Protein AF-A0A9D7MLZ5-F1 (afdb_monomer_lite)

Secondary structure (DSSP, 8-state):
-EETTTTEE-----S--S-HHHHHHHHHHHHTT-TT-S--S--EE-TTT-PEE----EEEEE--TTS-HHHHHHHHHHTTPEEEEE-TTSTTEEEEEPPTT-GGGTT-

Structure (mmCIF, N/CA/C/O backbone):
data_AF-A0A9D7MLZ5-F1
#
_entry.id   AF-A0A9D7MLZ5-F1
#
loop_
_atom_site.group_PDB
_atom_site.id
_atom_site.type_symbol
_atom_site.label_atom_id
_atom_site.label_alt_id
_atom_site.label_comp_id
_atom_site.label_asym_id
_atom_site.label_entity_id
_atom_site.label_seq_id
_atom_site.pdbx_PDB_ins_code
_atom_site.Cartn_x
_atom_site.Cartn_y
_atom_site.Cartn_z
_atom_site.occupancy
_atom_site.B_iso_or_equiv
_atom_site.auth_seq_id
_atom_site.auth_comp_id
_atom_site.auth_asym_id
_atom_site.auth_atom_id
_atom_site.pdbx_PDB_model_num
ATOM 1 N N . MET A 1 1 ? 0.425 -5.225 -22.824 1.00 50.81 1 MET A N 1
ATOM 2 C CA . MET A 1 1 ? -0.663 -5.894 -22.080 1.00 50.81 1 MET A CA 1
ATOM 3 C C . MET A 1 1 ? -1.179 -4.872 -21.093 1.00 50.81 1 MET A C 1
ATOM 5 O O . MET A 1 1 ? -0.361 -4.287 -20.392 1.00 50.81 1 MET A O 1
ATOM 9 N N . GLU A 1 2 ? -2.472 -4.584 -21.123 1.00 52.22 2 GLU A N 1
ATOM 10 C CA . GLU A 1 2 ? -3.115 -3.697 -20.148 1.00 52.22 2 GLU A CA 1
ATOM 11 C C . GLU A 1 2 ? -3.572 -4.543 -18.962 1.00 52.22 2 GLU A C 1
ATOM 13 O O . GLU A 1 2 ? -4.065 -5.657 -19.156 1.00 52.22 2 GLU A O 1
ATOM 18 N N . ILE A 1 3 ? -3.351 -4.050 -17.745 1.00 54.03 3 ILE A N 1
ATOM 19 C CA . ILE A 1 3 ? -3.884 -4.668 -16.530 1.00 54.03 3 ILE A CA 1
ATOM 20 C C . ILE A 1 3 ? -5.210 -3.943 -16.243 1.00 54.03 3 ILE A C 1
ATOM 22 O O . ILE A 1 3 ? -5.160 -2.762 -15.922 1.00 54.03 3 ILE A O 1
ATOM 26 N N . PRO A 1 4 ? -6.385 -4.586 -16.385 1.00 47.94 4 PRO A N 1
ATOM 27 C CA . PRO A 1 4 ? -7.675 -3.880 -16.434 1.00 47.94 4 PRO A CA 1
ATOM 28 C C . PRO A 1 4 ? -8.020 -3.050 -15.187 1.00 47.94 4 PRO A C 1
ATOM 30 O O . PRO A 1 4 ? -8.768 -2.084 -15.288 1.00 47.94 4 PRO A O 1
ATOM 33 N N . ASP A 1 5 ? -7.466 -3.412 -14.026 1.00 48.44 5 ASP A N 1
ATOM 34 C CA . ASP A 1 5 ? -7.883 -2.872 -12.723 1.00 48.44 5 ASP A CA 1
ATOM 35 C C . ASP A 1 5 ? -6.926 -1.821 -12.135 1.00 48.44 5 ASP A C 1
ATOM 37 O O . ASP A 1 5 ? -7.168 -1.268 -11.063 1.00 48.44 5 ASP A O 1
ATOM 41 N N . VAL A 1 6 ? -5.822 -1.532 -12.822 1.00 51.00 6 VAL A N 1
ATOM 42 C CA . VAL A 1 6 ? -4.857 -0.492 -12.453 1.00 51.00 6 VAL A CA 1
ATOM 43 C C . VAL A 1 6 ? -4.355 0.114 -13.751 1.00 51.00 6 VAL A C 1
ATOM 45 O O . VAL A 1 6 ? -3.840 -0.634 -14.568 1.00 51.00 6 VAL A O 1
ATOM 48 N N . ASP A 1 7 ? -4.514 1.426 -13.952 1.00 58.03 7 ASP A N 1
ATOM 49 C CA . ASP A 1 7 ? -4.090 2.182 -15.149 1.00 58.03 7 ASP A CA 1
ATOM 50 C C . ASP A 1 7 ? -2.571 2.045 -15.401 1.00 58.03 7 ASP A C 1
ATOM 52 O O . ASP A 1 7 ? -1.748 2.895 -15.061 1.00 58.03 7 ASP A O 1
ATOM 56 N N . VAL A 1 8 ? -2.178 0.866 -15.878 1.00 62.41 8 VAL A N 1
ATOM 57 C CA . VAL A 1 8 ? -0.818 0.346 -15.936 1.00 62.41 8 VAL A CA 1
ATOM 58 C C . VAL A 1 8 ? -0.660 -0.308 -17.295 1.00 62.41 8 VAL A C 1
ATOM 60 O O . VAL A 1 8 ? -1.263 -1.337 -17.612 1.00 62.41 8 VAL A O 1
ATOM 63 N N . THR A 1 9 ? 0.217 0.285 -18.096 1.00 65.81 9 THR A N 1
ATOM 64 C CA . THR A 1 9 ? 0.587 -0.240 -19.407 1.00 65.81 9 THR A CA 1
ATOM 65 C C . THR A 1 9 ? 1.874 -1.050 -19.295 1.00 65.81 9 THR A C 1
ATOM 67 O O . THR A 1 9 ? 2.931 -0.513 -18.962 1.00 65.81 9 THR A O 1
ATOM 70 N N . VAL A 1 10 ? 1.818 -2.346 -19.621 1.00 70.06 10 VAL A N 1
ATOM 71 C CA . VAL A 1 10 ? 3.016 -3.193 -19.718 1.00 70.06 10 VAL A CA 1
ATOM 72 C C . VAL A 1 10 ? 3.505 -3.225 -21.164 1.00 70.06 10 VAL A C 1
ATOM 74 O O . VAL A 1 10 ? 2.848 -3.798 -22.045 1.00 70.06 10 VAL A O 1
ATOM 77 N N . LEU A 1 11 ? 4.684 -2.644 -21.394 1.00 72.69 11 LEU A N 1
ATOM 78 C CA . LEU A 1 11 ? 5.380 -2.644 -22.681 1.00 72.69 11 LEU A CA 1
ATOM 79 C C . LEU A 1 11 ? 6.455 -3.736 -22.707 1.00 72.69 11 LEU A C 1
ATOM 81 O O . LEU A 1 11 ? 7.248 -3.868 -21.775 1.00 72.69 11 LEU A O 1
ATOM 85 N N . LYS A 1 12 ? 6.500 -4.513 -23.793 1.00 72.44 12 LYS A N 1
ATOM 86 C CA . LYS A 1 12 ? 7.502 -5.563 -24.014 1.00 72.44 12 LYS A CA 1
ATOM 87 C C . LYS A 1 12 ? 8.358 -5.203 -25.220 1.00 72.44 12 LYS A C 1
ATOM 89 O O . LYS A 1 12 ? 7.834 -4.846 -26.272 1.00 72.44 12 LYS A O 1
ATOM 94 N N . VAL A 1 13 ? 9.675 -5.325 -25.081 1.00 76.94 13 VAL A N 1
ATOM 95 C CA . VAL A 1 13 ? 10.593 -5.131 -26.207 1.00 76.94 13 VAL A CA 1
ATOM 96 C C . VAL A 1 13 ? 10.519 -6.356 -27.118 1.00 76.94 13 VAL A C 1
ATOM 98 O O . VAL A 1 13 ? 10.807 -7.467 -26.683 1.00 76.94 13 VAL A O 1
ATOM 101 N N . ASN A 1 14 ? 10.123 -6.149 -28.376 1.00 68.44 14 ASN A N 1
ATOM 102 C CA . ASN A 1 14 ? 9.865 -7.215 -29.352 1.00 68.44 14 ASN A CA 1
ATOM 103 C C . ASN A 1 14 ? 11.011 -7.375 -30.374 1.00 68.44 14 ASN A C 1
ATOM 105 O O . ASN A 1 14 ? 10.776 -7.567 -31.564 1.00 68.44 14 ASN A O 1
ATOM 109 N N . LYS A 1 15 ? 12.261 -7.220 -29.922 1.00 75.44 15 LYS A N 1
ATOM 110 C CA . LYS A 1 15 ? 13.471 -7.430 -30.732 1.00 75.44 15 LYS A CA 1
ATOM 111 C C . LYS A 1 15 ? 14.245 -8.632 -30.205 1.00 75.44 15 LYS A C 1
ATOM 113 O O . LYS A 1 15 ? 14.333 -8.813 -28.991 1.00 75.44 15 LYS A O 1
ATOM 118 N N . ASP A 1 16 ? 14.860 -9.390 -31.110 1.00 71.50 16 ASP A N 1
ATOM 119 C CA . ASP A 1 16 ? 15.898 -10.353 -30.744 1.00 71.50 16 ASP A CA 1
ATOM 120 C C . ASP A 1 16 ? 17.139 -9.588 -30.286 1.00 71.50 16 ASP A C 1
ATOM 122 O O . ASP A 1 16 ? 17.936 -9.080 -31.076 1.00 71.50 16 ASP A O 1
ATOM 126 N N . ILE A 1 17 ? 17.254 -9.440 -28.971 1.00 76.44 17 ILE A N 1
ATOM 127 C CA . ILE A 1 17 ? 18.408 -8.828 -28.327 1.00 76.44 17 ILE A CA 1
ATOM 128 C C . ILE A 1 17 ? 19.415 -9.938 -28.038 1.00 76.44 17 ILE A C 1
ATOM 130 O O . ILE A 1 17 ? 19.097 -10.868 -27.293 1.00 76.44 17 ILE A O 1
ATOM 134 N N . LYS A 1 18 ? 20.627 -9.815 -28.600 1.00 73.75 18 LYS A N 1
ATOM 135 C CA . LYS A 1 18 ? 21.757 -10.718 -28.318 1.00 73.75 18 LYS A CA 1
ATOM 136 C C . LYS A 1 18 ? 22.046 -10.794 -26.816 1.00 73.75 18 LYS A C 1
ATOM 138 O O . LYS A 1 18 ? 22.015 -11.882 -26.254 1.00 73.75 18 LYS A O 1
ATOM 143 N N . ASP A 1 19 ? 22.202 -9.637 -26.173 1.00 81.75 19 ASP A N 1
ATOM 144 C CA . ASP A 1 19 ? 22.486 -9.519 -24.740 1.00 81.75 19 ASP A CA 1
ATOM 145 C C . ASP A 1 19 ? 21.310 -8.910 -23.971 1.00 81.75 19 ASP A C 1
ATOM 147 O O . ASP A 1 19 ? 21.244 -7.718 -23.667 1.00 81.75 19 ASP A O 1
ATOM 151 N N . LYS A 1 20 ? 20.337 -9.768 -23.639 1.00 81.00 20 LYS A N 1
ATOM 152 C CA . LYS A 1 20 ? 19.111 -9.391 -22.906 1.00 81.00 20 LYS A CA 1
ATOM 153 C C . LYS A 1 20 ? 19.393 -8.710 -21.561 1.00 81.00 20 LYS A C 1
ATOM 155 O O . LYS A 1 20 ? 18.605 -7.872 -21.129 1.00 81.00 20 LYS A O 1
ATOM 160 N N . LEU A 1 21 ? 20.478 -9.092 -20.884 1.00 79.62 21 LEU A N 1
ATOM 161 C CA . LEU A 1 21 ? 20.857 -8.536 -19.582 1.00 79.62 21 LEU A CA 1
ATOM 162 C C . LEU A 1 21 ? 21.360 -7.096 -19.701 1.00 79.62 21 LEU A C 1
ATOM 164 O O . LEU A 1 21 ? 20.894 -6.239 -18.953 1.00 79.62 21 LEU A O 1
ATOM 168 N N . GLU A 1 22 ? 22.254 -6.843 -20.655 1.00 83.69 22 GLU A N 1
ATOM 169 C CA . GLU A 1 22 ? 22.836 -5.523 -20.901 1.00 83.69 22 GLU A CA 1
ATOM 170 C C . GLU A 1 22 ? 21.757 -4.542 -21.361 1.00 83.69 22 GLU A C 1
ATOM 172 O O . GLU A 1 22 ? 21.533 -3.524 -20.712 1.00 83.69 22 GLU A O 1
ATOM 177 N N . ALA A 1 23 ? 20.948 -4.926 -22.353 1.00 84.00 23 ALA A N 1
ATOM 178 C CA . ALA A 1 23 ? 19.853 -4.080 -22.823 1.00 84.00 23 ALA A CA 1
ATOM 179 C C . ALA A 1 23 ? 18.818 -3.760 -21.729 1.00 84.00 23 ALA A C 1
ATOM 181 O O . ALA A 1 23 ? 18.271 -2.656 -21.687 1.00 84.00 23 ALA A O 1
ATOM 182 N N . ARG A 1 24 ? 18.543 -4.708 -20.819 1.00 83.81 24 ARG A N 1
ATOM 183 C CA . ARG A 1 24 ? 17.679 -4.469 -19.652 1.00 83.81 24 ARG A CA 1
ATOM 184 C C . ARG A 1 24 ? 18.302 -3.445 -18.705 1.00 83.81 24 ARG A C 1
ATOM 186 O O . ARG A 1 24 ? 17.595 -2.579 -18.188 1.00 83.81 24 ARG A O 1
ATOM 193 N N . ASP A 1 25 ? 19.592 -3.581 -18.414 1.00 84.25 25 ASP A N 1
ATOM 194 C CA . ASP A 1 25 ? 20.284 -2.712 -17.465 1.00 84.25 25 ASP A CA 1
ATOM 195 C C . ASP A 1 25 ? 20.502 -1.298 -18.025 1.00 84.25 25 ASP A C 1
ATOM 197 O O . ASP A 1 25 ? 20.321 -0.330 -17.278 1.00 84.25 25 ASP A O 1
ATOM 201 N N . ASP A 1 26 ? 20.722 -1.167 -19.331 1.00 86.75 26 ASP A N 1
ATOM 202 C CA . ASP A 1 26 ? 20.752 0.111 -20.046 1.00 86.75 26 ASP A CA 1
ATOM 203 C C . ASP A 1 26 ? 19.387 0.794 -20.043 1.00 86.75 26 ASP A C 1
ATOM 205 O O . ASP A 1 26 ? 19.274 1.955 -19.643 1.00 86.75 26 ASP A O 1
ATOM 209 N N . ALA A 1 27 ? 18.324 0.065 -20.405 1.00 85.69 27 ALA A N 1
ATOM 210 C CA . ALA A 1 27 ? 16.962 0.592 -20.375 1.00 85.69 27 ALA A CA 1
ATOM 211 C C . ALA A 1 27 ? 16.597 1.089 -18.971 1.00 85.69 27 ALA A C 1
ATOM 213 O O . ALA A 1 27 ? 16.124 2.211 -18.804 1.00 85.69 27 ALA A O 1
ATOM 214 N N . ARG A 1 28 ? 16.895 0.298 -17.935 1.00 85.94 28 ARG A N 1
ATOM 215 C CA . ARG A 1 28 ? 16.677 0.693 -16.538 1.00 85.94 28 ARG A CA 1
ATOM 216 C C . ARG A 1 28 ? 17.477 1.939 -16.155 1.00 85.94 28 ARG A C 1
ATOM 218 O O . ARG A 1 28 ? 16.963 2.779 -15.423 1.00 85.94 28 ARG A O 1
ATOM 225 N N . THR A 1 29 ? 18.723 2.057 -16.605 1.00 86.44 29 THR A N 1
ATOM 226 C CA . THR A 1 29 ? 19.582 3.210 -16.293 1.00 86.44 29 THR A CA 1
ATOM 227 C C . THR A 1 29 ? 19.080 4.482 -16.966 1.00 86.44 29 THR A C 1
ATOM 229 O O . THR A 1 29 ? 19.085 5.537 -16.336 1.00 86.44 29 THR A O 1
ATOM 232 N N . SER A 1 30 ? 18.604 4.384 -18.206 1.00 88.38 30 SER A N 1
ATOM 233 C CA . SER A 1 30 ? 17.989 5.500 -18.926 1.00 88.38 30 SER A CA 1
ATOM 234 C C . SER A 1 30 ? 16.669 5.926 -18.284 1.00 88.38 30 SER A C 1
ATOM 236 O O . SER A 1 30 ? 16.519 7.094 -17.947 1.00 88.38 30 SER A O 1
ATOM 238 N N . LEU A 1 31 ? 15.767 4.983 -17.988 1.00 86.56 31 LEU A N 1
ATOM 239 C CA . LEU A 1 31 ? 14.467 5.274 -17.365 1.00 86.56 31 LEU A CA 1
ATOM 240 C C . LEU A 1 31 ? 14.597 5.903 -15.968 1.00 86.56 31 LEU A C 1
ATOM 242 O O . LEU A 1 31 ? 13.769 6.712 -15.577 1.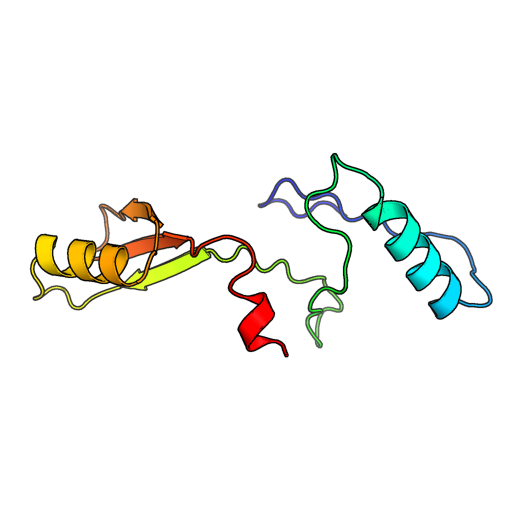00 86.56 31 LEU A O 1
ATOM 246 N N . LYS A 1 32 ? 15.656 5.590 -15.213 1.00 83.62 32 LYS A N 1
ATOM 247 C CA . LYS A 1 32 ? 15.928 6.238 -13.916 1.00 83.62 32 LYS A CA 1
ATOM 248 C C . LYS A 1 32 ? 16.254 7.731 -14.008 1.00 83.62 32 LYS A C 1
ATOM 250 O O . LYS A 1 32 ? 16.254 8.394 -12.975 1.00 83.62 32 LYS A O 1
ATOM 255 N N . LYS A 1 33 ? 16.611 8.236 -15.191 1.00 88.25 33 LYS A N 1
ATOM 256 C CA . LYS A 1 33 ? 16.932 9.656 -15.402 1.00 88.25 33 LYS A CA 1
ATOM 257 C C . LYS A 1 33 ? 15.688 10.494 -15.698 1.00 88.25 33 LYS A C 1
ATOM 259 O O . LYS A 1 33 ? 15.755 11.713 -15.574 1.00 88.25 33 LYS A O 1
ATOM 264 N N . GLU A 1 34 ? 14.581 9.856 -16.065 1.00 88.25 34 GLU A N 1
ATOM 265 C CA . GLU A 1 34 ? 13.328 10.535 -16.381 1.00 88.25 34 GLU A CA 1
ATOM 266 C C . GLU A 1 34 ? 12.624 10.973 -15.095 1.00 88.25 34 GLU A C 1
ATOM 268 O O . GLU A 1 34 ? 12.263 10.145 -14.260 1.00 88.25 34 GLU A O 1
ATOM 273 N N . GLN A 1 35 ? 12.409 12.279 -14.934 1.00 79.00 35 GLN A N 1
ATOM 274 C CA . GLN A 1 35 ? 11.799 12.836 -13.718 1.00 79.00 35 GLN A CA 1
ATOM 275 C C . GLN A 1 35 ? 10.311 12.490 -13.585 1.00 79.00 35 GLN A C 1
ATOM 277 O O . GLN A 1 35 ? 9.783 12.446 -12.476 1.00 79.00 35 GLN A O 1
ATOM 282 N N . GLU A 1 36 ? 9.636 12.229 -14.705 1.00 79.00 36 GLU A N 1
ATOM 283 C CA . GLU A 1 36 ? 8.216 11.866 -14.728 1.00 79.00 36 GLU A CA 1
ATOM 284 C C . 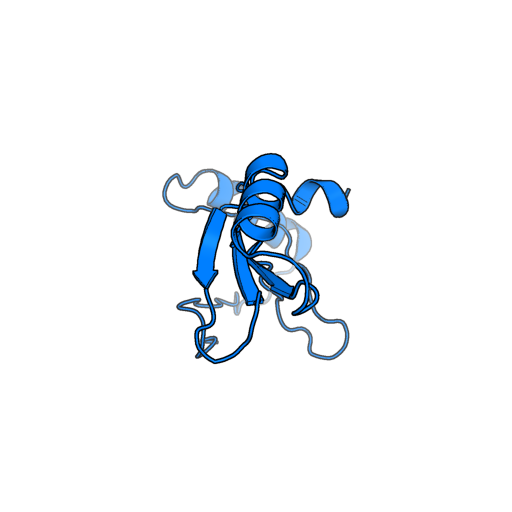GLU A 1 36 ? 7.981 10.401 -14.328 1.00 79.00 36 GLU A C 1
ATOM 286 O O . GLU A 1 36 ? 6.873 10.020 -13.940 1.00 79.00 36 GLU A O 1
ATOM 291 N N . LEU A 1 37 ? 9.024 9.563 -14.372 1.00 72.25 37 LEU A N 1
ATOM 292 C CA . LEU A 1 37 ? 8.931 8.163 -13.981 1.00 72.25 37 LEU A CA 1
ATOM 293 C C . LEU A 1 37 ? 9.095 8.013 -12.471 1.00 72.25 37 LEU A C 1
ATOM 295 O O . LEU A 1 37 ? 10.189 8.094 -11.919 1.00 72.25 37 LEU A O 1
ATOM 299 N N . LYS A 1 38 ? 7.986 7.682 -11.802 1.00 67.06 38 LYS A N 1
ATOM 300 C CA . LYS A 1 38 ? 7.971 7.401 -10.358 1.00 67.06 38 LYS A CA 1
ATOM 301 C C . LYS A 1 38 ? 8.844 6.205 -9.965 1.00 67.06 38 LYS A C 1
ATOM 303 O O . LYS A 1 38 ? 9.360 6.164 -8.852 1.00 67.06 38 LYS A O 1
ATOM 308 N N . PHE A 1 39 ? 9.000 5.217 -10.850 1.00 70.56 39 PHE A N 1
ATOM 309 C CA . PHE A 1 39 ? 9.782 4.016 -10.564 1.00 70.56 39 PHE A CA 1
ATOM 310 C C . PHE A 1 39 ? 10.389 3.391 -11.826 1.00 70.56 39 PHE A C 1
ATOM 312 O O . PHE A 1 39 ? 9.689 3.097 -12.791 1.00 70.56 39 PHE A O 1
ATOM 319 N N . ALA A 1 40 ? 11.693 3.103 -11.774 1.00 78.12 40 ALA A N 1
ATOM 320 C CA . ALA A 1 40 ? 12.423 2.340 -12.785 1.00 78.12 40 ALA A CA 1
ATOM 321 C C . ALA A 1 40 ? 13.356 1.324 -12.102 1.00 78.12 40 ALA A C 1
ATOM 323 O O . ALA A 1 40 ? 14.447 1.652 -11.617 1.00 78.12 40 ALA A O 1
ATOM 324 N N . GLY A 1 41 ? 12.924 0.063 -12.029 1.00 75.38 41 GLY A N 1
ATOM 325 C CA . GLY A 1 41 ? 13.588 -0.937 -11.198 1.00 75.38 41 GLY A CA 1
ATOM 326 C C . GLY A 1 41 ? 13.226 -2.381 -11.517 1.00 75.38 41 GLY A C 1
ATOM 327 O O . GLY A 1 41 ? 12.616 -2.690 -12.535 1.00 75.38 41 GLY A O 1
ATOM 328 N N . ARG A 1 42 ? 13.673 -3.282 -10.639 1.00 75.69 42 ARG A N 1
ATOM 329 C CA . ARG A 1 42 ? 13.290 -4.696 -10.687 1.00 75.69 42 ARG A CA 1
ATOM 330 C C . ARG A 1 42 ? 11.949 -4.843 -9.980 1.00 75.69 42 ARG A C 1
ATOM 332 O O . ARG A 1 42 ? 11.758 -4.240 -8.928 1.00 75.69 42 ARG A O 1
ATOM 339 N N . VAL A 1 43 ? 11.065 -5.641 -10.557 1.00 73.94 43 VAL A N 1
ATOM 340 C CA . VAL A 1 43 ? 9.753 -5.961 -9.991 1.00 73.94 43 VAL A CA 1
ATOM 341 C C . VAL A 1 43 ? 9.711 -7.429 -9.593 1.00 73.94 43 VAL A C 1
ATOM 343 O O . VAL A 1 43 ? 10.504 -8.235 -10.088 1.00 73.94 43 VAL A O 1
ATOM 346 N N . LEU A 1 44 ? 8.801 -7.767 -8.685 1.00 70.75 44 LEU A N 1
ATOM 347 C CA . LEU A 1 44 ? 8.497 -9.159 -8.388 1.00 70.75 44 LEU A CA 1
ATOM 348 C C . LEU A 1 44 ? 7.745 -9.751 -9.587 1.00 70.75 44 LEU A C 1
ATOM 350 O O . LEU A 1 44 ? 6.893 -9.087 -10.174 1.00 70.75 44 LEU A O 1
ATOM 354 N N . SER A 1 45 ? 8.081 -10.982 -9.958 1.00 70.94 45 SER A N 1
ATOM 355 C CA . SER A 1 45 ? 7.329 -11.765 -10.941 1.00 70.94 45 SER A CA 1
ATOM 356 C C . SER A 1 45 ? 6.752 -12.973 -10.225 1.00 70.94 45 SER A C 1
ATOM 358 O O . SER A 1 45 ? 7.449 -13.598 -9.414 1.00 70.94 45 SER A O 1
ATOM 360 N N . ASP A 1 46 ? 5.486 -13.282 -10.490 1.00 73.81 46 ASP A N 1
ATOM 361 C CA . ASP A 1 46 ? 4.919 -14.539 -10.024 1.00 73.81 46 ASP A CA 1
ATOM 362 C C . ASP A 1 46 ? 5.585 -15.715 -10.756 1.00 73.81 46 ASP A C 1
ATOM 364 O O . ASP A 1 46 ? 5.688 -15.732 -11.984 1.00 73.81 46 ASP A O 1
ATOM 368 N N . LYS A 1 47 ? 6.034 -16.720 -9.997 1.00 68.31 47 LYS A N 1
ATOM 369 C CA . LYS A 1 47 ? 6.781 -17.866 -10.539 1.00 68.31 47 LYS A CA 1
ATOM 370 C C . LYS A 1 47 ? 5.921 -18.773 -11.424 1.00 68.31 47 LYS A C 1
ATOM 372 O O . LYS A 1 47 ? 6.489 -19.537 -12.199 1.00 68.31 47 LYS A O 1
ATOM 377 N N . GLY A 1 48 ? 4.593 -18.726 -11.286 1.00 72.00 48 GLY A N 1
ATOM 378 C CA . GLY A 1 48 ? 3.665 -19.543 -12.070 1.00 72.00 48 GLY A CA 1
ATOM 379 C C . GLY A 1 48 ? 3.201 -18.872 -13.362 1.00 72.00 48 GLY A C 1
ATOM 380 O O . GLY A 1 48 ? 3.116 -19.536 -14.392 1.00 72.00 48 GLY A O 1
ATOM 381 N N . ALA A 1 49 ? 2.916 -17.569 -13.315 1.00 67.00 49 ALA A N 1
ATOM 382 C CA . ALA A 1 49 ? 2.290 -16.845 -14.422 1.00 67.00 49 ALA A CA 1
ATOM 383 C C . ALA A 1 49 ? 3.244 -15.961 -15.253 1.00 67.00 49 ALA A C 1
ATOM 385 O O . ALA A 1 49 ? 2.782 -15.313 -16.192 1.00 67.00 49 ALA A O 1
ATOM 386 N N . ASP A 1 50 ? 4.533 -15.869 -14.883 1.00 65.81 50 ASP A N 1
ATOM 387 C CA . ASP A 1 50 ? 5.527 -14.925 -15.449 1.00 65.81 50 ASP A CA 1
ATOM 388 C C . ASP A 1 50 ? 4.976 -13.493 -15.605 1.00 65.81 50 ASP A C 1
ATOM 390 O O . ASP A 1 50 ? 5.286 -12.746 -16.535 1.00 65.81 50 ASP A O 1
ATOM 394 N N . SER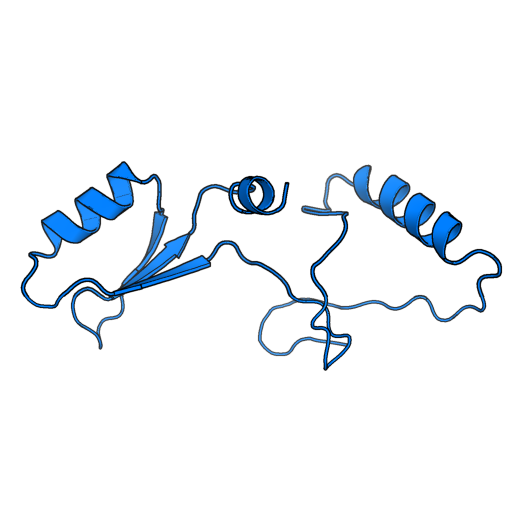 A 1 51 ? 4.072 -13.134 -14.695 1.00 69.00 51 SER A N 1
ATOM 395 C CA . SER A 1 51 ? 3.328 -11.886 -14.727 1.00 69.00 51 SER A CA 1
ATOM 396 C C . SER A 1 51 ? 3.929 -10.926 -13.705 1.00 69.00 51 SER A C 1
ATOM 398 O O . SER A 1 51 ? 4.180 -11.328 -12.561 1.00 69.00 51 SER A O 1
ATOM 400 N N . PRO A 1 52 ? 4.176 -9.661 -14.087 1.00 68.75 52 PRO A N 1
ATOM 401 C CA . PRO A 1 52 ? 4.725 -8.678 -13.170 1.00 68.75 52 PRO A CA 1
ATOM 402 C C . PRO A 1 52 ? 3.725 -8.398 -12.047 1.00 68.75 52 PRO A C 1
ATOM 404 O O . PRO A 1 52 ? 2.555 -8.115 -12.296 1.00 68.75 52 PRO A O 1
ATOM 407 N N . VAL A 1 53 ? 4.203 -8.442 -10.807 1.00 70.50 53 VAL A N 1
ATOM 408 C CA . VAL A 1 53 ? 3.422 -8.107 -9.617 1.00 70.50 53 VAL A CA 1
ATOM 409 C C . VAL A 1 53 ? 3.776 -6.689 -9.183 1.00 70.50 53 VAL A C 1
ATOM 411 O O . VAL A 1 53 ? 4.921 -6.399 -8.823 1.00 70.50 53 VAL A O 1
ATOM 414 N N . LEU A 1 54 ? 2.782 -5.800 -9.201 1.00 69.31 54 LEU A N 1
ATOM 415 C CA . LEU A 1 54 ? 2.920 -4.432 -8.715 1.00 69.31 54 LEU A CA 1
ATOM 416 C C . LEU A 1 54 ? 2.556 -4.366 -7.228 1.00 69.31 54 LEU A C 1
ATOM 418 O O . LEU A 1 54 ? 1.398 -4.524 -6.847 1.00 69.31 54 LEU A O 1
ATOM 422 N N . TYR A 1 55 ? 3.550 -4.100 -6.382 1.00 68.94 55 TYR A N 1
ATOM 423 C CA . TYR A 1 55 ? 3.323 -3.826 -4.966 1.00 68.94 55 TYR A CA 1
ATOM 424 C C . TYR A 1 55 ? 2.941 -2.353 -4.788 1.00 68.94 55 TYR A C 1
ATOM 426 O O . TYR A 1 55 ? 3.769 -1.467 -4.978 1.00 68.94 55 TYR A O 1
ATOM 434 N N . THR A 1 56 ? 1.682 -2.088 -4.442 1.00 70.25 56 THR A N 1
ATOM 435 C CA . THR A 1 56 ? 1.129 -0.723 -4.325 1.00 70.25 56 THR A CA 1
ATOM 436 C C . THR A 1 56 ? 1.307 -0.102 -2.938 1.00 70.25 56 THR A C 1
ATOM 438 O O . THR A 1 56 ? 0.793 0.985 -2.688 1.00 70.25 56 THR A O 1
ATOM 441 N N . GLU A 1 57 ? 1.988 -0.801 -2.022 1.00 73.94 57 GLU A N 1
ATOM 442 C CA . GLU A 1 57 ? 2.136 -0.437 -0.600 1.00 73.94 57 GLU A CA 1
ATOM 443 C C . GLU A 1 57 ? 0.797 -0.182 0.131 1.00 73.94 57 GLU A C 1
ATOM 445 O O . GLU A 1 57 ? 0.766 0.374 1.233 1.00 73.94 57 GLU A O 1
ATOM 450 N N . ASN A 1 58 ? -0.313 -0.616 -0.474 1.00 83.38 58 ASN A N 1
ATOM 451 C CA . ASN A 1 58 ? -1.647 -0.582 0.102 1.00 83.38 58 ASN A CA 1
ATOM 452 C C . ASN A 1 58 ? -1.872 -1.839 0.937 1.00 83.38 58 ASN A C 1
ATOM 454 O O . ASN A 1 58 ? -1.553 -2.951 0.514 1.00 83.38 58 ASN A O 1
ATOM 458 N N . ILE A 1 59 ? -2.447 -1.658 2.119 1.00 88.56 59 ILE A N 1
ATOM 459 C CA . ILE A 1 59 ? -2.656 -2.716 3.097 1.00 88.56 59 ILE A CA 1
ATOM 460 C C . ILE A 1 59 ? -4.124 -2.702 3.495 1.00 88.56 59 ILE A C 1
ATOM 462 O O . ILE A 1 59 ? -4.668 -1.669 3.888 1.00 88.56 59 ILE A O 1
ATOM 466 N N . PHE A 1 60 ? -4.758 -3.866 3.421 1.00 92.44 60 PHE A N 1
ATOM 467 C CA . PHE A 1 60 ? -6.041 -4.085 4.065 1.00 92.44 60 PHE A CA 1
ATOM 468 C C . PHE A 1 60 ? -5.812 -4.486 5.525 1.00 92.44 60 PHE A C 1
ATOM 470 O O . PHE A 1 60 ? -5.092 -5.448 5.800 1.00 92.44 60 PHE A O 1
ATOM 477 N N . ILE A 1 61 ? -6.415 -3.758 6.465 1.00 94.56 61 ILE A N 1
ATOM 478 C CA . ILE A 1 61 ? -6.325 -4.040 7.900 1.00 94.56 61 ILE A CA 1
ATOM 479 C C . ILE A 1 61 ? -7.731 -4.177 8.468 1.00 94.56 61 ILE A C 1
ATOM 481 O O . ILE A 1 61 ? -8.541 -3.256 8.375 1.00 94.56 61 ILE A O 1
ATOM 485 N N . LYS A 1 62 ? -7.986 -5.308 9.127 1.00 96.19 62 LYS A N 1
ATOM 486 C CA . LYS A 1 62 ? -9.188 -5.537 9.926 1.00 96.19 62 LYS A CA 1
ATOM 487 C C . LYS A 1 62 ? -8.806 -5.705 11.390 1.00 96.19 62 LYS A C 1
ATOM 489 O O . LYS A 1 62 ? -8.099 -6.649 11.741 1.00 96.19 62 LYS A O 1
ATOM 494 N N . PHE A 1 63 ? -9.289 -4.809 12.244 1.00 96.19 63 PHE A N 1
ATOM 495 C CA . PHE A 1 63 ? -9.207 -4.998 13.689 1.00 96.19 63 PHE A CA 1
ATOM 496 C C . PHE A 1 63 ? -10.414 -5.794 14.184 1.00 96.19 63 PHE A C 1
ATOM 498 O O . PHE A 1 63 ? -11.456 -5.849 13.538 1.00 96.19 63 PHE A O 1
ATOM 505 N N . THR A 1 64 ? -10.287 -6.388 15.367 1.00 95.94 64 THR A N 1
ATOM 506 C CA . THR A 1 64 ? -11.405 -7.051 16.042 1.00 95.94 64 THR A CA 1
ATOM 507 C C . THR A 1 64 ? -12.564 -6.077 16.263 1.00 95.94 64 THR A C 1
ATOM 509 O O . THR A 1 64 ? -12.360 -4.969 16.761 1.00 95.94 64 THR A O 1
ATOM 512 N N . ASP A 1 65 ? -13.792 -6.522 15.994 1.00 95.06 65 ASP A N 1
ATOM 513 C CA . ASP A 1 65 ? -15.017 -5.708 16.069 1.00 95.06 65 ASP A CA 1
ATOM 514 C C . ASP A 1 65 ? -15.278 -5.089 17.458 1.00 95.06 65 ASP A C 1
ATOM 516 O O . ASP A 1 65 ? -15.981 -4.093 17.588 1.00 95.06 65 ASP A O 1
ATOM 520 N N . LYS A 1 66 ? -14.692 -5.661 18.520 1.00 95.31 66 LYS A N 1
ATOM 521 C CA . LYS A 1 66 ? -14.838 -5.192 19.911 1.00 95.31 66 LYS A CA 1
ATOM 522 C C . LYS A 1 66 ? -13.985 -3.966 20.250 1.00 95.31 66 LYS A C 1
ATOM 524 O O . LYS A 1 66 ? -14.158 -3.381 21.31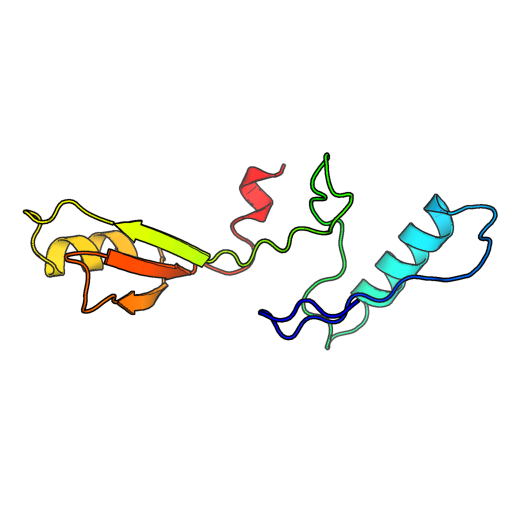8 1.00 95.31 66 LYS A O 1
ATOM 529 N N . ILE A 1 67 ? -13.014 -3.622 19.407 1.00 96.12 67 ILE A N 1
ATOM 530 C CA . ILE A 1 67 ? -12.122 -2.486 19.646 1.00 96.12 67 ILE A CA 1
ATOM 531 C C . ILE A 1 67 ? -12.841 -1.205 19.231 1.00 96.12 67 ILE A C 1
ATOM 533 O O . ILE A 1 67 ? -13.495 -1.156 18.192 1.00 96.12 67 ILE A O 1
ATOM 537 N N . LYS A 1 68 ? -12.725 -0.158 20.051 1.00 95.94 68 LYS A N 1
ATOM 538 C CA . LYS A 1 68 ? -13.281 1.151 19.707 1.00 95.94 68 LYS A CA 1
ATOM 539 C C . LYS A 1 68 ? -12.564 1.728 18.491 1.00 95.94 68 LYS A C 1
ATOM 541 O O . LYS A 1 68 ? -11.335 1.689 18.423 1.00 95.94 68 LYS A O 1
ATOM 546 N N . GLN A 1 69 ? -13.330 2.333 17.592 1.00 93.31 69 GLN A N 1
ATOM 547 C CA . GLN A 1 69 ? -12.815 2.913 16.357 1.00 93.31 69 GLN A CA 1
ATOM 548 C C . GLN A 1 69 ? -11.693 3.933 16.610 1.00 93.31 69 GLN A C 1
ATOM 550 O O . GLN A 1 69 ? -10.682 3.909 15.910 1.00 93.31 69 GLN A O 1
ATOM 555 N N . GLU A 1 70 ? -11.808 4.764 17.655 1.00 95.62 70 GLU A N 1
ATOM 556 C CA . GLU A 1 70 ? -10.772 5.757 17.975 1.00 95.62 70 GLU A CA 1
ATOM 557 C C . GLU A 1 70 ? -9.423 5.101 18.307 1.00 95.62 70 GLU A C 1
ATOM 559 O O . GLU A 1 70 ? -8.358 5.649 18.023 1.00 95.62 70 GLU A O 1
ATOM 564 N N . VAL A 1 71 ? -9.451 3.902 18.899 1.00 96.69 71 VAL A N 1
ATOM 565 C CA . VAL A 1 71 ? -8.241 3.137 19.217 1.00 96.69 71 VAL A CA 1
ATOM 566 C C . VAL A 1 71 ? -7.618 2.573 17.944 1.00 96.69 71 VAL A C 1
ATOM 568 O O . VAL A 1 71 ? -6.400 2.655 17.792 1.00 96.69 71 VAL A O 1
ATOM 571 N N . CYS A 1 72 ? -8.430 2.046 17.023 1.00 96.25 72 CYS A N 1
ATOM 572 C CA . CYS A 1 72 ? -7.963 1.569 15.720 1.00 96.25 72 CYS A CA 1
ATOM 573 C C . CYS A 1 72 ? -7.262 2.689 14.944 1.00 96.25 72 CYS A C 1
ATOM 575 O O . CYS A 1 72 ? -6.111 2.537 14.540 1.00 96.25 72 CYS A O 1
ATOM 577 N N . GLU A 1 73 ? -7.916 3.841 14.800 1.00 95.69 73 GLU A N 1
ATOM 578 C CA . GLU A 1 73 ? -7.379 4.982 14.050 1.00 95.69 73 GLU A CA 1
ATOM 579 C C . GLU A 1 73 ? -6.120 5.564 14.700 1.00 95.69 73 GLU A C 1
ATOM 581 O O . GLU A 1 73 ? -5.172 5.928 14.000 1.00 95.69 73 GLU A O 1
ATOM 586 N N . ARG A 1 74 ? -6.048 5.568 16.038 1.00 97.00 74 ARG A N 1
ATOM 587 C CA . ARG A 1 74 ? -4.823 5.936 16.759 1.00 97.00 74 ARG A CA 1
ATOM 588 C C . ARG A 1 74 ? -3.662 4.998 16.430 1.00 97.00 74 ARG A C 1
ATOM 590 O O . ARG A 1 74 ? -2.574 5.489 16.146 1.00 97.00 74 ARG A O 1
ATOM 597 N N . ILE A 1 75 ? -3.881 3.680 16.422 1.00 96.19 75 ILE A N 1
ATOM 598 C CA . ILE A 1 75 ? -2.836 2.699 16.079 1.00 96.19 75 ILE A CA 1
ATOM 599 C C . ILE A 1 75 ? -2.344 2.918 14.645 1.00 96.19 75 ILE A C 1
ATOM 601 O O . ILE A 1 75 ? -1.137 2.923 14.404 1.00 96.19 75 ILE A O 1
ATOM 605 N N . LEU A 1 76 ? -3.258 3.126 13.692 1.00 94.81 76 LEU A N 1
ATOM 606 C CA . LEU A 1 76 ? -2.894 3.390 12.297 1.00 94.81 76 LEU A CA 1
ATOM 607 C C . LEU A 1 76 ? -2.019 4.647 12.187 1.00 94.81 76 LEU A C 1
ATOM 609 O O . LEU A 1 76 ? -0.958 4.613 11.561 1.00 94.81 76 LEU A O 1
ATOM 613 N N . LYS A 1 77 ? -2.403 5.720 12.887 1.00 94.44 77 LYS A N 1
ATOM 614 C CA . LYS A 1 77 ? -1.635 6.968 12.943 1.00 94.44 77 LYS A CA 1
ATOM 615 C C . LYS A 1 77 ? -0.248 6.779 13.564 1.00 94.44 77 LYS A C 1
ATOM 617 O O . LYS A 1 77 ? 0.734 7.235 12.990 1.00 94.44 77 LYS A O 1
ATOM 622 N N . GLU A 1 78 ? -0.144 6.081 14.695 1.00 94.94 78 GLU A N 1
ATOM 623 C CA . GLU A 1 78 ? 1.134 5.788 15.370 1.00 94.94 78 GLU A CA 1
ATO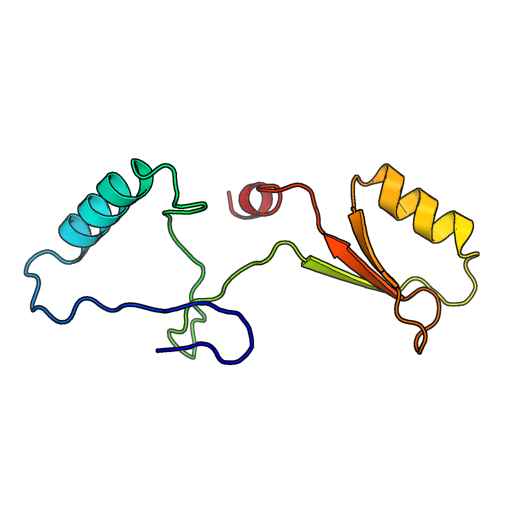M 624 C C . GLU A 1 78 ? 2.095 4.968 14.498 1.00 94.94 78 GLU A C 1
ATOM 626 O O . GLU A 1 78 ? 3.314 5.048 14.656 1.00 94.94 78 GLU A O 1
ATOM 631 N N . LYS A 1 79 ? 1.558 4.180 13.560 1.00 91.69 79 LYS A N 1
ATOM 632 C CA . LYS A 1 79 ? 2.338 3.396 12.595 1.00 91.69 79 LYS A CA 1
ATOM 633 C C . LYS A 1 79 ? 2.605 4.122 11.278 1.00 91.69 79 LYS A C 1
ATOM 635 O O . LYS A 1 79 ? 3.190 3.516 10.385 1.00 91.69 79 LYS A O 1
ATOM 640 N N . ASN A 1 80 ? 2.252 5.405 11.169 1.00 91.06 80 ASN A N 1
ATOM 641 C CA . ASN A 1 80 ? 2.375 6.200 9.943 1.00 91.06 80 ASN A CA 1
ATOM 642 C C . ASN A 1 80 ? 1.640 5.566 8.747 1.00 91.06 80 ASN A C 1
ATOM 644 O O . ASN A 1 80 ? 2.133 5.596 7.619 1.00 91.06 80 ASN A O 1
ATOM 648 N N . LEU A 1 81 ? 0.472 4.969 9.003 1.00 92.94 81 LEU A N 1
ATOM 649 C CA . LEU A 1 81 ? -0.410 4.421 7.977 1.00 92.94 81 LEU A CA 1
ATOM 650 C C . LEU A 1 81 ? -1.514 5.437 7.679 1.00 92.94 81 LEU A C 1
ATOM 652 O O . LEU A 1 81 ? -2.311 5.778 8.555 1.00 92.94 81 LEU A O 1
ATOM 656 N N . ALA A 1 82 ? -1.561 5.924 6.443 1.00 93.12 82 ALA A N 1
ATOM 657 C CA . ALA A 1 82 ? -2.601 6.838 5.994 1.00 93.12 82 ALA A CA 1
ATOM 658 C C . ALA A 1 82 ? -3.861 6.049 5.626 1.00 93.12 82 ALA A C 1
ATOM 660 O O . ALA A 1 82 ? -3.794 5.114 4.831 1.00 93.12 82 ALA A O 1
ATOM 661 N N . ILE A 1 83 ? -5.010 6.419 6.191 1.00 93.81 83 ILE A N 1
ATOM 662 C CA . ILE A 1 83 ? -6.297 5.800 5.854 1.00 93.81 83 ILE A CA 1
ATOM 663 C C . ILE A 1 83 ? -6.730 6.319 4.483 1.00 93.81 83 ILE A C 1
ATOM 665 O O . ILE A 1 83 ? -6.947 7.517 4.323 1.00 93.81 83 ILE A O 1
ATOM 669 N N . LYS A 1 84 ? -6.840 5.415 3.505 1.00 91.00 84 LYS A N 1
ATOM 670 C CA . LYS A 1 84 ? -7.359 5.719 2.165 1.00 91.00 84 LYS A CA 1
ATOM 671 C C . LYS A 1 84 ? -8.867 5.556 2.115 1.00 91.00 84 LYS A C 1
ATOM 673 O O . LYS A 1 84 ? -9.560 6.398 1.561 1.00 91.00 84 LYS A O 1
ATOM 678 N N . GLU A 1 85 ? -9.355 4.487 2.730 1.00 93.31 85 GLU A N 1
ATOM 679 C CA . GLU A 1 85 ? -10.772 4.166 2.765 1.00 93.31 85 GLU A CA 1
ATOM 680 C C . GLU A 1 85 ? -11.096 3.403 4.049 1.00 93.31 85 GLU A C 1
ATOM 682 O O . GLU A 1 85 ? -10.341 2.530 4.489 1.00 93.31 85 GLU A O 1
ATOM 687 N N . LYS A 1 86 ? -12.237 3.729 4.652 1.00 93.75 86 LYS A N 1
ATOM 688 C CA . LYS A 1 86 ? -12.838 2.943 5.726 1.00 93.75 86 LYS A CA 1
ATOM 689 C C . LYS A 1 86 ? -14.017 2.181 5.133 1.00 93.75 86 LYS A C 1
ATOM 691 O O . LYS A 1 86 ? -14.894 2.796 4.538 1.00 93.75 86 LYS A O 1
ATOM 696 N N . LEU A 1 87 ? -14.055 0.866 5.325 1.00 92.06 87 LEU A N 1
ATOM 697 C CA . LEU A 1 87 ? -15.120 0.041 4.765 1.00 92.06 87 LEU A CA 1
ATOM 698 C C . LEU A 1 87 ? -16.385 0.163 5.612 1.00 92.06 87 LEU A C 1
ATOM 700 O O . LEU A 1 87 ? -16.431 -0.302 6.747 1.00 92.06 87 LEU A O 1
ATOM 704 N N . GLU A 1 88 ? -17.432 0.765 5.057 1.00 89.50 88 GLU A N 1
ATOM 705 C CA . GLU A 1 88 ? -18.702 0.961 5.772 1.00 89.50 88 GLU A CA 1
ATOM 706 C C . GLU A 1 88 ? -19.436 -0.357 6.041 1.00 89.50 88 GLU A C 1
ATOM 708 O O . GLU A 1 88 ? -20.120 -0.507 7.051 1.00 89.50 88 GLU A O 1
ATOM 713 N N . TYR A 1 89 ? -19.245 -1.344 5.166 1.00 90.50 89 TYR A N 1
ATOM 714 C CA . TYR A 1 89 ? -19.872 -2.660 5.267 1.00 90.50 89 TYR A CA 1
ATOM 715 C C . TYR A 1 89 ? -19.133 -3.630 6.203 1.00 90.50 89 TYR A C 1
ATOM 717 O O . TYR A 1 89 ? -19.611 -4.742 6.429 1.00 90.50 89 TYR A O 1
ATOM 725 N N . ALA A 1 90 ? -17.965 -3.253 6.739 1.00 91.62 90 ALA A N 1
ATOM 726 C CA . ALA A 1 90 ? -17.157 -4.116 7.595 1.00 91.62 90 ALA A CA 1
ATOM 727 C C . ALA A 1 90 ? -16.602 -3.349 8.805 1.00 91.62 90 ALA A C 1
ATOM 729 O O . ALA A 1 90 ? -15.804 -2.421 8.677 1.00 91.62 90 ALA A O 1
ATOM 730 N N . VAL A 1 91 ? -16.990 -3.777 10.011 1.00 94.31 91 VAL A N 1
ATOM 731 C CA . VAL A 1 91 ? -16.563 -3.137 11.265 1.00 94.31 91 VAL A CA 1
ATOM 732 C C . VAL A 1 91 ? -15.035 -3.136 11.369 1.00 94.31 91 VAL A C 1
ATOM 734 O O . VAL A 1 91 ? -14.373 -4.121 11.035 1.00 94.31 91 VAL A O 1
ATOM 737 N N . ASN A 1 92 ? -14.484 -1.997 11.801 1.00 95.75 92 ASN A N 1
ATOM 738 C CA . ASN A 1 92 ? -13.054 -1.769 12.014 1.00 95.75 92 ASN A CA 1
ATOM 739 C C . ASN A 1 92 ? -12.148 -2.249 10.863 1.00 95.75 92 ASN A C 1
ATOM 741 O O . ASN A 1 92 ? -11.054 -2.772 11.100 1.00 95.75 92 ASN A O 1
ATOM 745 N N . SER A 1 93 ? -12.612 -2.088 9.624 1.00 97.12 93 SER A N 1
ATOM 746 C CA . SER A 1 93 ? -11.904 -2.515 8.419 1.00 97.12 93 SER A CA 1
ATOM 747 C C . SER A 1 93 ? -11.486 -1.309 7.579 1.00 97.12 93 SER A C 1
ATOM 749 O O . SER A 1 93 ? -12.287 -0.413 7.310 1.00 97.12 93 SER A O 1
ATOM 751 N N . TYR A 1 94 ? -10.217 -1.284 7.177 1.00 95.38 94 TYR A N 1
ATOM 752 C CA . TYR A 1 94 ? -9.574 -0.124 6.567 1.00 95.38 94 TYR A CA 1
ATOM 753 C C . TYR A 1 94 ? -8.678 -0.549 5.405 1.00 95.38 94 TYR A C 1
ATOM 755 O O . TYR A 1 94 ? -7.900 -1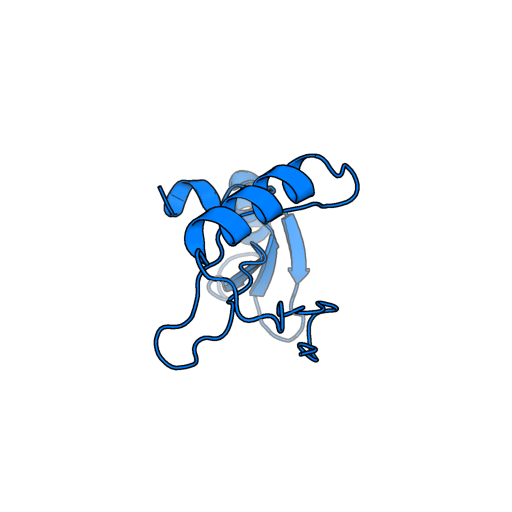.496 5.532 1.00 95.38 94 TYR A O 1
ATOM 763 N N . PHE A 1 95 ? -8.724 0.204 4.309 1.00 93.62 95 PHE A N 1
ATOM 764 C CA . PHE A 1 95 ? -7.629 0.263 3.350 1.00 93.62 95 PHE A CA 1
ATOM 765 C C . PHE A 1 95 ? -6.717 1.423 3.726 1.00 93.62 95 PHE A C 1
ATOM 767 O O . PHE A 1 95 ? -7.139 2.581 3.799 1.00 93.62 95 PHE A O 1
ATOM 774 N N . VAL A 1 96 ? -5.451 1.108 3.971 1.00 93.31 96 VAL A N 1
ATOM 775 C CA . VAL A 1 96 ? -4.433 2.083 4.356 1.00 93.31 96 VAL A CA 1
ATOM 776 C C . VAL A 1 96 ? -3.250 2.029 3.402 1.00 93.31 96 VAL A C 1
ATOM 778 O O . VAL A 1 96 ? -3.020 1.018 2.744 1.00 93.31 96 VAL A O 1
ATOM 781 N N . SER A 1 97 ? -2.472 3.101 3.341 1.00 89.19 97 SER A N 1
ATOM 782 C CA . SER A 1 97 ? -1.175 3.115 2.669 1.00 89.19 97 SER A CA 1
ATOM 783 C C . SER A 1 97 ? -0.060 3.419 3.647 1.00 89.19 97 SER A C 1
ATOM 785 O O . SER A 1 97 ? -0.187 4.309 4.493 1.00 89.19 97 SER A O 1
ATOM 787 N N . ALA A 1 98 ? 1.050 2.707 3.493 1.00 85.19 98 ALA A N 1
ATOM 788 C CA . ALA A 1 98 ? 2.295 3.091 4.134 1.00 85.19 98 ALA A CA 1
ATOM 789 C C . ALA A 1 98 ? 2.907 4.328 3.453 1.00 85.19 98 ALA A C 1
ATOM 791 O O . ALA A 1 98 ? 2.462 4.762 2.388 1.00 85.19 98 ALA A O 1
ATOM 792 N N . LEU A 1 99 ? 3.928 4.906 4.088 1.00 80.56 99 LEU A N 1
ATOM 793 C CA . LEU A 1 99 ? 4.772 5.909 3.441 1.00 80.56 99 LEU A CA 1
ATOM 794 C C . LEU A 1 99 ? 5.455 5.296 2.217 1.00 80.56 99 LEU A C 1
ATOM 796 O O . LEU A 1 99 ? 5.906 4.149 2.284 1.00 80.56 99 LEU A O 1
ATOM 800 N N . GLU A 1 100 ? 5.578 6.087 1.153 1.00 73.00 100 GLU A N 1
ATOM 801 C CA . GLU A 1 100 ? 6.213 5.647 -0.087 1.00 73.00 100 GLU A CA 1
ATOM 802 C C . GLU A 1 100 ? 7.614 5.071 0.168 1.00 73.00 100 GLU A C 1
ATOM 804 O O . GLU A 1 100 ? 8.415 5.627 0.927 1.00 73.00 100 GLU A O 1
ATOM 809 N N . ASN A 1 101 ? 7.930 3.978 -0.526 1.00 66.62 101 ASN A N 1
ATOM 810 C CA . ASN A 1 101 ? 9.218 3.282 -0.496 1.00 66.62 101 ASN A CA 1
ATOM 811 C C . ASN A 1 101 ? 9.521 2.549 0.823 1.00 66.62 101 ASN A C 1
ATOM 813 O O . ASN A 1 101 ? 10.678 2.205 1.098 1.00 66.62 101 ASN A O 1
ATOM 817 N N . THR A 1 102 ? 8.514 2.272 1.653 1.00 68.62 102 THR A N 1
ATOM 818 C CA . THR A 1 102 ? 8.704 1.466 2.871 1.00 68.62 102 THR A CA 1
ATOM 819 C C . THR A 1 102 ? 8.769 -0.033 2.586 1.00 68.62 102 THR A C 1
ATOM 821 O O . THR A 1 102 ? 9.525 -0.737 3.262 1.00 68.62 102 THR A O 1
ATOM 824 N N . GLY A 1 103 ? 8.073 -0.529 1.557 1.00 59.81 103 GLY A N 1
ATOM 825 C CA . GLY A 1 103 ? 8.057 -1.952 1.197 1.00 59.81 103 GLY A CA 1
ATOM 826 C C . GLY A 1 103 ? 9.411 -2.481 0.722 1.00 59.81 103 GLY A C 1
ATOM 827 O O . GLY A 1 103 ? 9.759 -3.637 0.958 1.00 59.81 103 GLY A O 1
ATOM 828 N N . LEU A 1 104 ? 10.235 -1.607 0.140 1.00 59.56 104 LEU A N 1
ATOM 829 C CA . LEU A 1 104 ? 11.582 -1.946 -0.328 1.00 59.56 104 LEU A CA 1
ATOM 830 C C . LEU A 1 104 ? 12.550 -2.310 0.809 1.00 59.56 104 LEU A C 1
ATOM 832 O O . LEU A 1 104 ? 13.574 -2.938 0.549 1.00 59.56 104 LEU A O 1
ATOM 836 N N . LYS A 1 105 ? 12.249 -1.943 2.065 1.00 56.44 105 LYS A N 1
ATOM 837 C CA . LYS A 1 105 ? 13.075 -2.324 3.224 1.00 56.44 105 LYS A CA 1
ATOM 838 C C . LYS A 1 105 ? 12.945 -3.803 3.590 1.00 56.44 105 LYS A C 1
ATOM 840 O O . LYS A 1 105 ? 13.875 -4.339 4.175 1.00 56.44 105 LYS A O 1
ATOM 845 N N . ILE A 1 106 ? 11.821 -4.441 3.256 1.00 50.66 106 ILE A N 1
ATOM 846 C CA . ILE A 1 106 ? 11.563 -5.862 3.555 1.00 50.66 106 ILE A CA 1
ATOM 847 C C . ILE A 1 106 ? 12.206 -6.772 2.495 1.00 50.66 106 ILE A C 1
ATOM 849 O O . ILE A 1 106 ? 12.525 -7.920 2.775 1.00 50.66 106 ILE A O 1
ATOM 853 N N . LEU A 1 107 ? 12.427 -6.251 1.284 1.00 44.97 107 LEU A N 1
ATOM 854 C CA . LEU A 1 107 ? 12.981 -6.989 0.143 1.00 44.97 107 LEU A CA 1
ATOM 855 C C . LEU A 1 107 ? 14.522 -6.927 0.045 1.00 44.97 107 LEU A C 1
ATOM 857 O O . LEU A 1 107 ? 15.067 -7.301 -0.995 1.00 44.97 107 LEU A O 1
ATOM 861 N N . LYS A 1 108 ? 15.213 -6.411 1.073 1.00 36.62 108 LYS A N 1
ATOM 862 C CA . LYS A 1 108 ? 16.684 -6.375 1.146 1.00 36.62 108 LYS A CA 1
ATOM 863 C C . LYS A 1 108 ? 17.259 -7.611 1.817 1.00 36.62 108 LYS A C 1
ATOM 865 O O . LYS A 1 108 ? 16.682 -8.038 2.837 1.00 36.62 108 LYS A O 1
#

Foldseek 3Di:
DADVPDRDDDDDDPDDDPDPPVVLVVVLVVLVVDPPDPDRDDFDADPPPSHGDDDPQKDKDADDLPDDLVVLVVVCVVQQWAFPDDDPVHRRITTTHHPPPPVVVVVD

Radius of gyration: 18.91 Å; chains: 1; bounding box: 43×32×51 Å

Sequence (108 aa):
MEIPDVDVTVLKVNKDIKDKLEARDDARTSLKKEQELKFAGRVLSDKGADSPVLYTENIFIKFTDKIKQEVCERILKEKNLAIKEKLEYAVNSYFVSALENTGLKILK

pLDDT: mean 79.5, std 14.44, range [36.62, 97.12]